Protein AF-A0A818FGK1-F1 (afdb_monomer_lite)

Structure (mmCIF, N/CA/C/O backbone):
data_AF-A0A818FGK1-F1
#
_entry.id   AF-A0A818FGK1-F1
#
loop_
_at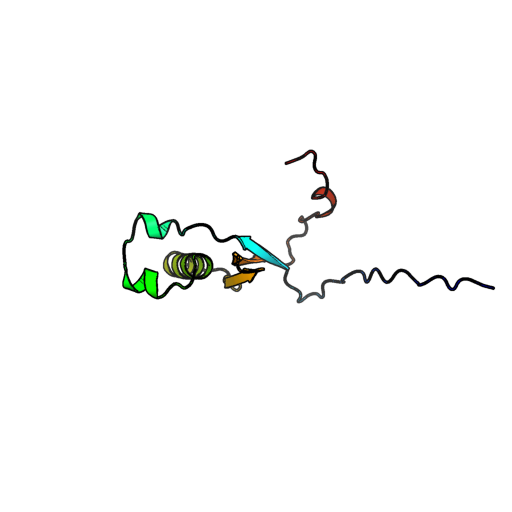om_site.group_PDB
_atom_site.id
_atom_site.type_symbol
_atom_site.label_atom_id
_atom_site.label_alt_id
_atom_site.label_comp_id
_atom_site.label_asym_id
_atom_site.label_entity_id
_atom_site.label_seq_id
_atom_site.pdbx_PDB_ins_code
_atom_site.Cartn_x
_atom_site.Cartn_y
_atom_site.Cartn_z
_atom_site.occupancy
_atom_site.B_iso_or_equiv
_atom_site.auth_seq_id
_atom_site.auth_comp_id
_atom_site.auth_asym_id
_atom_site.auth_atom_id
_atom_site.pdbx_PDB_model_num
ATOM 1 N N . MET A 1 1 ? -2.967 -22.642 -51.943 1.00 37.72 1 MET A N 1
ATOM 2 C CA . MET A 1 1 ? -3.723 -21.879 -50.929 1.00 37.72 1 MET A CA 1
ATOM 3 C C . MET A 1 1 ? -2.791 -21.722 -49.748 1.00 37.72 1 MET A C 1
ATOM 5 O O . MET A 1 1 ? -2.673 -22.640 -48.950 1.00 37.72 1 MET A O 1
ATOM 9 N N . ASP A 1 2 ? -2.028 -20.632 -49.746 1.00 34.25 2 ASP A N 1
ATOM 10 C CA . ASP A 1 2 ? -0.956 -20.389 -48.784 1.00 34.25 2 ASP A CA 1
ATOM 11 C C . ASP A 1 2 ? -1.509 -19.722 -47.527 1.00 34.25 2 ASP A C 1
ATOM 13 O O . ASP A 1 2 ? -2.060 -18.622 -47.570 1.00 34.25 2 ASP A O 1
ATOM 17 N N . CYS A 1 3 ? -1.368 -20.410 -46.397 1.00 37.22 3 CYS A N 1
ATOM 18 C CA . CYS A 1 3 ? -1.650 -19.866 -45.079 1.00 37.22 3 CYS A CA 1
ATOM 19 C C . CYS A 1 3 ? -0.622 -18.772 -44.760 1.00 37.22 3 CYS A C 1
ATOM 21 O O . CYS A 1 3 ? 0.546 -19.059 -44.496 1.00 37.22 3 CYS A O 1
ATOM 23 N N . HIS A 1 4 ? -1.054 -17.510 -44.766 1.00 43.88 4 HIS A N 1
ATOM 24 C CA . HIS A 1 4 ? -0.253 -16.401 -44.262 1.00 43.88 4 HIS A CA 1
ATOM 25 C C . HIS A 1 4 ? 0.078 -16.615 -42.779 1.00 43.88 4 HIS A C 1
ATOM 27 O O . HIS A 1 4 ? -0.787 -16.594 -41.906 1.00 43.88 4 HIS A O 1
ATOM 33 N N . ARG A 1 5 ? 1.369 -16.814 -42.512 1.00 43.81 5 ARG A N 1
ATOM 34 C CA . ARG A 1 5 ? 1.974 -16.830 -41.182 1.00 43.81 5 ARG A CA 1
ATOM 35 C C . ARG A 1 5 ? 1.855 -15.428 -40.581 1.00 43.81 5 ARG A C 1
ATOM 37 O O . ARG A 1 5 ? 2.503 -14.500 -41.059 1.00 43.81 5 ARG A O 1
ATOM 44 N N . VAL A 1 6 ? 1.017 -15.270 -39.558 1.00 59.06 6 VAL A N 1
ATOM 45 C CA . VAL A 1 6 ? 0.959 -14.039 -38.758 1.00 59.06 6 VAL A CA 1
ATOM 46 C C . VAL A 1 6 ? 2.304 -13.903 -38.033 1.00 59.06 6 VAL A C 1
ATOM 48 O O . VAL A 1 6 ? 2.695 -14.844 -37.338 1.00 59.06 6 VAL A O 1
ATOM 51 N N . PRO A 1 7 ? 3.059 -12.805 -38.212 1.00 45.03 7 PRO A N 1
ATOM 52 C CA . PRO A 1 7 ? 4.297 -12.611 -37.476 1.00 45.03 7 PRO A CA 1
ATOM 53 C C . PRO A 1 7 ? 3.974 -12.439 -35.990 1.00 45.03 7 PRO A C 1
ATOM 55 O O . PRO A 1 7 ? 3.085 -11.670 -35.621 1.00 45.03 7 PRO A O 1
ATOM 58 N N . ASP A 1 8 ? 4.699 -13.178 -35.155 1.00 53.03 8 ASP A N 1
ATOM 59 C CA . ASP A 1 8 ? 4.634 -13.107 -33.700 1.00 53.03 8 ASP A CA 1
ATOM 60 C C . ASP A 1 8 ? 5.006 -11.686 -33.240 1.00 53.03 8 ASP A C 1
ATOM 62 O O . ASP A 1 8 ? 6.182 -11.328 -33.161 1.00 53.03 8 ASP A O 1
ATOM 66 N N . ARG A 1 9 ? 4.003 -10.837 -32.975 1.00 43.53 9 ARG A N 1
ATOM 67 C CA . ARG A 1 9 ? 4.183 -9.551 -32.284 1.00 43.53 9 ARG A CA 1
ATOM 68 C C . ARG A 1 9 ? 4.383 -9.809 -30.788 1.00 43.53 9 ARG A C 1
ATOM 70 O O . ARG A 1 9 ? 3.613 -9.332 -29.957 1.00 43.53 9 ARG A O 1
ATOM 77 N N . ARG A 1 10 ? 5.453 -10.505 -30.417 1.00 44.84 10 ARG A N 1
ATOM 78 C CA . ARG A 1 10 ? 6.051 -10.291 -29.097 1.00 44.84 10 ARG A CA 1
ATOM 79 C C . ARG A 1 10 ? 6.822 -8.986 -29.183 1.00 44.84 10 ARG A C 1
ATOM 81 O O . ARG A 1 10 ? 8.015 -8.970 -29.471 1.00 44.84 10 ARG A O 1
ATOM 88 N N . SER A 1 11 ? 6.112 -7.874 -29.015 1.00 40.78 11 SER A N 1
ATOM 89 C CA . SER A 1 11 ? 6.756 -6.595 -28.742 1.00 40.78 11 SER A CA 1
ATOM 90 C C . SER A 1 11 ? 7.569 -6.788 -27.466 1.00 40.78 11 SER A C 1
ATOM 92 O O . SER A 1 11 ? 6.996 -6.851 -26.384 1.00 40.78 11 SER A O 1
ATOM 94 N N . GLN A 1 12 ? 8.886 -6.951 -27.587 1.00 53.16 12 GLN A N 1
ATOM 95 C CA . GLN A 1 12 ? 9.788 -6.792 -26.453 1.00 53.16 12 GLN A CA 1
ATOM 96 C C . GLN A 1 12 ? 9.539 -5.387 -25.913 1.00 53.16 12 GLN A C 1
ATOM 98 O O . GLN A 1 12 ? 9.863 -4.401 -26.578 1.00 53.16 12 GLN A O 1
ATOM 103 N N . THR A 1 13 ? 8.883 -5.291 -24.761 1.00 48.97 13 THR A N 1
ATOM 104 C CA . THR A 1 13 ? 8.657 -4.027 -24.069 1.00 48.97 13 THR A CA 1
ATOM 105 C C . THR A 1 13 ? 10.031 -3.510 -23.654 1.00 48.97 13 THR A C 1
ATOM 107 O O . THR A 1 13 ? 10.586 -3.931 -22.645 1.00 48.97 13 THR A O 1
ATOM 110 N N . LYS A 1 14 ? 10.652 -2.678 -24.495 1.00 52.34 14 LYS A N 1
ATOM 111 C CA . LYS A 1 14 ? 11.869 -1.962 -24.122 1.00 52.34 14 LYS A CA 1
ATOM 112 C C . LYS A 1 14 ? 11.462 -0.884 -23.131 1.00 52.34 14 LYS A C 1
ATOM 114 O O . LYS A 1 14 ? 10.883 0.116 -23.540 1.00 52.34 14 LYS A O 1
ATOM 119 N N . THR A 1 15 ? 11.775 -1.116 -21.864 1.00 54.91 15 THR A N 1
ATOM 120 C CA . THR A 1 15 ? 11.791 -0.104 -20.809 1.00 54.91 15 THR A CA 1
ATOM 121 C C . THR A 1 15 ? 12.685 1.047 -21.282 1.00 54.91 15 THR A C 1
ATOM 123 O O . THR A 1 15 ? 13.887 0.858 -21.485 1.00 54.91 15 THR A O 1
ATOM 126 N N . LEU A 1 16 ? 12.102 2.211 -21.568 1.00 57.69 16 LEU A N 1
ATOM 127 C CA . LEU A 1 16 ? 12.853 3.444 -21.824 1.00 57.69 16 LEU A CA 1
ATOM 128 C C . LEU A 1 16 ? 13.597 3.838 -20.537 1.00 57.69 16 LEU A C 1
ATOM 130 O O . LEU A 1 16 ? 13.156 3.499 -19.445 1.00 57.69 16 LEU A O 1
ATOM 134 N N . GLU A 1 17 ? 14.689 4.605 -20.636 1.00 56.72 17 GLU A N 1
ATOM 135 C CA . GLU A 1 17 ? 15.479 5.057 -19.465 1.00 56.72 17 GLU A CA 1
ATOM 136 C C . GLU A 1 17 ? 14.655 5.790 -18.383 1.00 56.72 17 GLU A C 1
ATOM 138 O O . GLU A 1 17 ? 15.125 5.966 -17.263 1.00 56.72 17 GLU A O 1
ATOM 143 N N . ASN A 1 18 ? 13.423 6.205 -18.698 1.00 66.75 18 ASN A N 1
ATOM 144 C CA . ASN A 1 18 ? 12.519 6.922 -17.798 1.00 66.75 18 ASN A CA 1
ATOM 145 C C . ASN A 1 18 ? 11.313 6.095 -17.326 1.00 66.75 18 ASN A C 1
ATOM 147 O O . ASN A 1 18 ? 10.430 6.638 -16.658 1.00 66.75 18 ASN A O 1
ATOM 151 N N . ASP A 1 19 ? 11.244 4.815 -17.679 1.00 74.69 19 ASP A N 1
ATOM 152 C CA . ASP A 1 19 ? 10.140 3.962 -17.265 1.00 74.69 19 ASP A CA 1
ATOM 153 C C . ASP A 1 19 ? 10.341 3.510 -15.813 1.00 74.69 19 ASP A C 1
ATOM 155 O O . ASP A 1 19 ? 11.446 3.194 -15.368 1.00 74.69 19 ASP A O 1
ATOM 159 N N . ILE A 1 20 ? 9.244 3.482 -15.059 1.00 76.88 20 ILE A N 1
ATOM 160 C CA . ILE A 1 20 ? 9.220 3.001 -13.678 1.00 76.88 20 ILE A CA 1
ATOM 161 C C . ILE A 1 20 ? 8.352 1.755 -13.589 1.00 76.88 20 ILE A C 1
ATOM 163 O O . ILE A 1 20 ? 7.300 1.669 -14.226 1.00 76.88 20 ILE A O 1
ATOM 167 N N . IL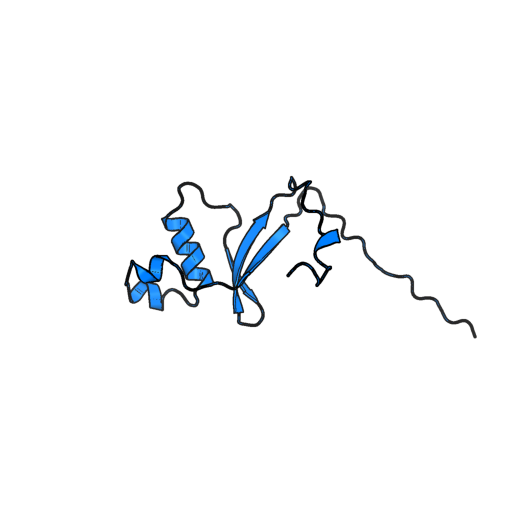E A 1 21 ? 8.773 0.802 -12.762 1.00 83.00 21 ILE A N 1
ATOM 168 C CA . ILE A 1 21 ? 7.966 -0.374 -12.454 1.00 83.00 21 ILE A CA 1
ATOM 169 C C . ILE A 1 21 ? 7.183 -0.066 -11.187 1.00 83.00 21 ILE A C 1
ATOM 171 O O . ILE A 1 21 ? 7.762 0.164 -10.124 1.00 83.00 21 ILE A O 1
ATOM 175 N N . LEU A 1 22 ? 5.858 -0.062 -11.309 1.00 88.19 22 LEU A N 1
ATOM 176 C CA . LEU A 1 22 ? 4.962 -0.013 -10.164 1.00 88.19 22 LEU A CA 1
ATOM 177 C C . LEU A 1 22 ? 4.581 -1.434 -9.776 1.00 88.19 22 LEU A C 1
ATOM 179 O O . LEU A 1 22 ? 4.111 -2.204 -10.614 1.00 88.19 22 LEU A O 1
ATOM 183 N N . TYR A 1 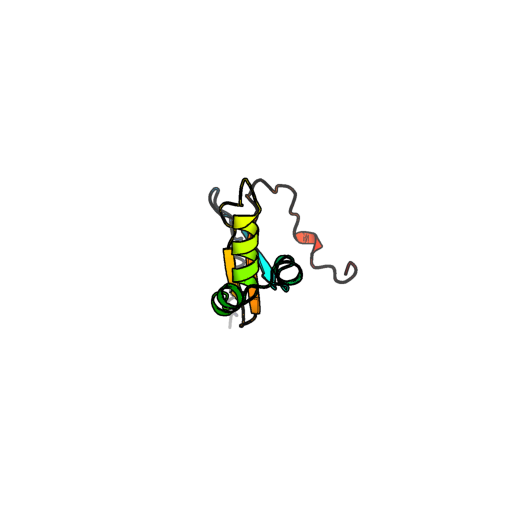23 ? 4.740 -1.759 -8.501 1.00 89.38 23 TYR A N 1
ATOM 184 C CA . TYR A 1 23 ? 4.174 -2.971 -7.936 1.00 89.38 23 TYR A CA 1
ATOM 185 C C . TYR A 1 23 ? 2.899 -2.633 -7.170 1.00 89.38 23 TYR A C 1
ATOM 187 O O . TYR A 1 23 ? 2.739 -1.550 -6.601 1.00 89.38 23 TYR A O 1
ATOM 195 N N . MET A 1 24 ? 1.969 -3.583 -7.172 1.00 93.88 24 MET A N 1
ATOM 196 C CA . MET A 1 24 ? 0.713 -3.485 -6.447 1.00 93.88 24 MET A CA 1
ATOM 197 C C . MET A 1 24 ? 0.550 -4.700 -5.558 1.00 93.88 24 MET A C 1
ATOM 199 O O . MET A 1 24 ? 0.713 -5.831 -6.011 1.00 93.88 24 MET A O 1
ATOM 203 N N . LYS A 1 25 ? 0.177 -4.466 -4.302 1.00 94.12 25 LYS A N 1
ATOM 204 C CA . LYS A 1 25 ? -0.218 -5.533 -3.379 1.00 94.12 25 LYS A CA 1
ATOM 205 C C . LYS A 1 25 ? -1.614 -5.260 -2.827 1.00 94.12 25 LYS A C 1
ATOM 207 O O . LYS A 1 25 ? -1.889 -4.103 -2.487 1.00 94.12 25 LYS A O 1
ATOM 212 N N . PRO A 1 26 ? -2.482 -6.282 -2.698 1.00 96.44 26 PRO A N 1
ATOM 213 C CA . PRO A 1 26 ? -3.749 -6.136 -1.998 1.00 96.44 26 PRO A CA 1
ATOM 214 C C . PRO A 1 26 ? -3.536 -5.512 -0.618 1.00 96.44 26 PRO A C 1
ATOM 216 O O . PRO A 1 26 ? -2.620 -5.877 0.126 1.00 96.44 26 PRO A O 1
ATOM 219 N N . ALA A 1 27 ? -4.365 -4.530 -0.292 1.00 96.06 27 ALA A N 1
ATOM 220 C CA . ALA A 1 27 ? -4.279 -3.810 0.959 1.00 96.06 27 ALA A CA 1
ATOM 221 C C . ALA A 1 27 ? -4.822 -4.684 2.091 1.00 96.06 27 ALA A C 1
ATOM 223 O O . ALA A 1 27 ? -5.968 -5.128 2.064 1.00 96.06 27 ALA A O 1
ATOM 224 N N . GLN A 1 28 ? -3.992 -4.896 3.107 1.00 94.62 28 GLN A N 1
ATOM 225 C CA . GLN A 1 28 ? -4.434 -5.475 4.370 1.00 94.62 28 GLN A CA 1
ATOM 226 C C . GLN A 1 28 ? -4.930 -4.375 5.301 1.00 94.62 28 GLN A C 1
ATOM 228 O O . GLN A 1 28 ? -4.602 -3.200 5.125 1.00 94.62 28 GLN A O 1
ATOM 233 N N . LYS A 1 29 ? -5.674 -4.764 6.336 1.00 94.31 29 LYS A N 1
ATOM 234 C CA . LYS A 1 29 ? -6.108 -3.833 7.373 1.00 94.31 29 LYS A CA 1
ATOM 235 C C . LYS A 1 29 ? -4.916 -3.082 7.967 1.00 94.31 29 LYS A C 1
ATOM 237 O O . LYS A 1 29 ? -3.960 -3.715 8.415 1.00 94.31 29 LYS A O 1
ATOM 242 N N . SER A 1 30 ? -4.975 -1.747 7.982 1.00 92.94 30 SER A N 1
ATOM 243 C CA . SER A 1 30 ? -3.853 -0.928 8.469 1.00 92.94 30 SER A CA 1
ATOM 244 C C . SER A 1 30 ? -3.487 -1.284 9.912 1.00 92.94 30 SER A C 1
ATOM 246 O O . SER A 1 30 ? -4.354 -1.294 10.790 1.00 92.94 30 SER A O 1
ATOM 248 N N . ALA A 1 31 ? -2.198 -1.516 10.177 1.00 91.25 31 ALA A N 1
ATOM 249 C CA . ALA A 1 31 ? -1.703 -1.829 11.518 1.00 91.25 31 ALA A CA 1
ATOM 250 C C . ALA A 1 31 ? -2.041 -0.718 12.532 1.00 91.25 31 ALA A C 1
ATOM 252 O O . ALA A 1 31 ? -2.395 -0.994 13.679 1.00 91.25 31 ALA A O 1
ATOM 253 N N . ILE A 1 32 ? -2.033 0.545 12.085 1.00 90.31 32 ILE A N 1
ATOM 254 C CA . ILE A 1 32 ? -2.387 1.694 12.929 1.00 90.31 32 ILE A CA 1
ATOM 255 C C . ILE A 1 32 ? -3.840 1.604 13.406 1.00 90.31 32 ILE A C 1
ATOM 257 O O . ILE A 1 32 ? -4.141 2.032 14.517 1.00 90.31 32 ILE A O 1
ATOM 261 N N . SER A 1 33 ? -4.741 0.989 12.632 1.00 92.06 33 SER A N 1
ATOM 262 C CA . SER A 1 33 ? -6.149 0.839 13.027 1.00 92.06 33 SER A CA 1
ATOM 263 C C . SER A 1 33 ? -6.357 0.002 14.291 1.00 92.06 33 SER A C 1
ATOM 265 O O . SER A 1 33 ? -7.412 0.099 14.922 1.00 92.06 33 SER A O 1
ATOM 267 N N . TYR A 1 34 ? -5.386 -0.831 14.675 1.00 92.38 34 TYR A N 1
ATOM 268 C CA . TYR A 1 34 ? -5.456 -1.608 15.912 1.00 92.38 34 TYR A CA 1
ATOM 269 C C . TYR A 1 34 ? -5.128 -0.765 17.144 1.00 92.38 34 TYR A C 1
ATOM 271 O O . TYR A 1 34 ? -5.686 -1.022 18.207 1.00 92.38 34 TYR A O 1
ATOM 279 N N . VAL A 1 35 ? -4.281 0.254 16.990 1.00 93.88 35 VAL A N 1
ATOM 280 C CA . VAL A 1 35 ? -3.786 1.093 18.091 1.00 93.88 35 VAL A CA 1
ATOM 281 C C . VAL A 1 35 ? -4.575 2.397 18.196 1.00 93.88 35 VAL A C 1
ATOM 283 O O . VAL A 1 35 ? -4.950 2.810 19.289 1.00 93.88 35 VAL A O 1
ATOM 286 N N . VAL A 1 36 ? -4.870 3.034 17.061 1.00 90.50 36 VAL A N 1
ATOM 287 C CA . VAL A 1 36 ? -5.569 4.321 16.999 1.00 90.50 36 VAL A CA 1
ATOM 288 C C . VAL A 1 36 ? -6.999 4.103 16.518 1.00 90.50 36 VAL A C 1
ATOM 290 O O . VAL A 1 36 ? -7.244 3.754 15.359 1.00 90.50 36 VAL A O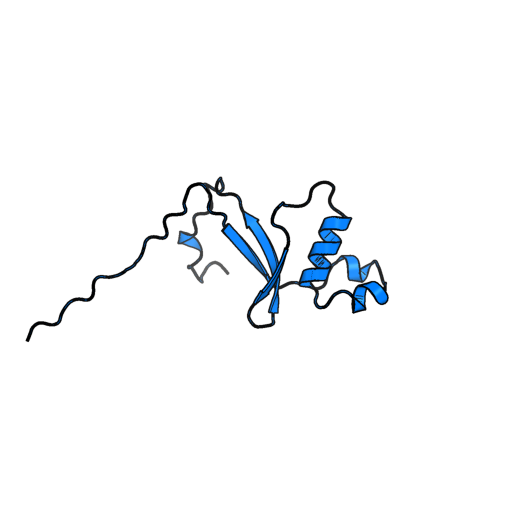 1
ATOM 293 N N . LYS A 1 37 ? -7.953 4.343 17.421 1.00 92.06 37 LYS A N 1
ATOM 294 C CA . LYS A 1 37 ? -9.391 4.318 17.136 1.00 92.06 37 LYS A CA 1
ATOM 295 C C . LYS A 1 37 ? -9.893 5.743 16.931 1.00 92.06 37 LYS A C 1
ATOM 297 O O . LYS A 1 37 ? -9.981 6.514 17.879 1.00 92.06 37 LYS A O 1
ATOM 302 N N . ASN A 1 38 ? -10.199 6.086 15.684 1.00 92.12 38 ASN A N 1
ATOM 303 C CA . ASN A 1 38 ? -10.772 7.373 15.302 1.00 92.12 38 ASN A CA 1
ATOM 304 C C . ASN A 1 38 ? -11.852 7.126 14.242 1.00 92.12 38 ASN A C 1
ATOM 306 O O . ASN A 1 38 ? -11.545 6.696 13.132 1.00 92.12 38 ASN A O 1
ATOM 310 N N . GLN A 1 39 ? -13.107 7.385 14.606 1.00 91.19 39 GLN A N 1
ATOM 311 C CA . GLN A 1 39 ? -14.264 7.102 13.760 1.00 91.19 39 GLN A CA 1
ATOM 312 C C . GLN A 1 39 ? -14.345 8.021 12.534 1.00 91.19 39 GLN A C 1
ATOM 314 O O . GLN A 1 39 ? -14.722 7.567 11.458 1.00 91.19 39 GLN A O 1
ATOM 319 N N . GLU A 1 40 ? -13.958 9.288 12.671 1.00 93.06 40 GLU A N 1
ATOM 320 C CA . GLU A 1 40 ? -13.944 10.246 11.562 1.00 93.06 40 GLU A CA 1
ATOM 321 C C . GLU A 1 40 ? -12.933 9.814 10.493 1.00 93.06 40 GLU A C 1
ATOM 323 O O . GLU A 1 40 ? -13.248 9.764 9.306 1.00 93.06 40 GLU A O 1
ATOM 328 N N . PHE A 1 41 ? -11.742 9.388 10.921 1.00 91.19 41 PHE A N 1
ATOM 329 C CA . PHE A 1 41 ? -10.722 8.872 10.011 1.00 91.19 41 PHE A CA 1
ATOM 330 C C . PHE A 1 41 ? -11.140 7.554 9.341 1.00 91.19 41 PHE A C 1
ATOM 332 O O . PHE A 1 41 ? -10.813 7.318 8.177 1.00 91.19 41 PHE A O 1
ATOM 339 N N . GLU A 1 42 ? -11.881 6.700 10.051 1.00 89.50 42 GLU A N 1
ATOM 340 C CA . GLU A 1 42 ? -12.441 5.467 9.487 1.00 89.50 42 GLU A CA 1
ATOM 341 C C . GLU A 1 42 ? -13.485 5.733 8.408 1.00 89.50 42 GLU A C 1
ATOM 343 O O . GLU A 1 42 ? -13.476 5.055 7.387 1.00 89.50 42 GLU A O 1
ATOM 348 N N . GLN A 1 43 ? -14.337 6.736 8.604 1.00 91.56 43 GLN A N 1
ATOM 349 C CA . GLN A 1 43 ? -15.333 7.146 7.613 1.00 91.56 43 GLN A CA 1
ATOM 350 C C . GLN A 1 43 ? -14.704 7.874 6.422 1.00 91.56 43 GLN A C 1
ATOM 352 O O . GLN A 1 43 ? -15.185 7.746 5.298 1.00 91.56 43 GLN A O 1
ATOM 357 N N . TYR A 1 44 ? -13.622 8.616 6.660 1.00 93.00 44 TYR A N 1
ATOM 358 C CA . TYR A 1 44 ? -12.860 9.279 5.607 1.00 93.00 44 TYR A CA 1
ATOM 359 C C . TYR A 1 44 ? -12.157 8.274 4.680 1.00 93.00 44 TYR A C 1
ATOM 361 O O . TYR A 1 44 ? -12.088 8.473 3.466 1.00 93.00 44 TYR A O 1
ATOM 369 N N . CYS A 1 45 ? -11.632 7.178 5.234 1.00 91.62 45 CYS A N 1
ATOM 370 C CA . CYS A 1 45 ? -10.934 6.166 4.452 1.00 91.62 45 CYS A CA 1
ATOM 371 C C . CYS A 1 45 ? -11.919 5.224 3.743 1.00 91.62 45 CYS A C 1
ATOM 373 O O . CYS A 1 45 ? -12.448 4.305 4.359 1.00 91.62 45 CYS A O 1
ATOM 375 N N . GLN A 1 46 ? -12.084 5.376 2.424 1.00 88.88 46 GLN A N 1
ATOM 376 C CA . GLN A 1 46 ? -12.967 4.513 1.621 1.00 88.88 46 GLN A CA 1
ATOM 377 C C . GLN A 1 46 ? -12.617 3.014 1.716 1.00 88.88 46 GLN A C 1
ATOM 379 O O . GLN A 1 46 ? -13.504 2.164 1.698 1.00 88.88 46 GLN A O 1
ATOM 384 N N . HIS A 1 47 ? -11.327 2.681 1.787 1.00 93.62 47 HIS A N 1
ATOM 385 C CA . HIS A 1 47 ? -10.830 1.314 1.930 1.00 93.62 47 HIS A CA 1
ATOM 386 C C . HIS A 1 47 ? -9.421 1.308 2.545 1.00 93.62 47 HIS A C 1
ATOM 388 O O . HIS A 1 47 ? -8.722 2.328 2.557 1.00 93.62 47 HIS A O 1
ATOM 394 N N . ASP A 1 48 ? -8.943 0.141 2.981 1.00 94.06 48 ASP A N 1
ATOM 395 C CA . ASP A 1 48 ? -7.653 0.018 3.670 1.00 94.06 48 ASP A CA 1
ATOM 396 C C . ASP A 1 48 ? -6.432 0.428 2.828 1.00 94.06 48 ASP A C 1
ATOM 398 O O . ASP A 1 48 ? -5.425 0.842 3.397 1.00 94.06 48 ASP A O 1
ATOM 402 N N . GLY A 1 49 ? -6.506 0.403 1.492 1.00 95.75 49 GLY A N 1
ATOM 403 C CA . GLY A 1 49 ? -5.441 0.943 0.627 1.00 95.75 49 GLY A CA 1
ATOM 404 C C . GLY A 1 49 ? -5.107 2.410 0.935 1.00 95.75 49 GLY A C 1
ATOM 405 O O . GLY A 1 49 ? -3.971 2.721 1.288 1.00 95.75 49 GLY A O 1
ATOM 406 N N . LEU A 1 50 ? -6.112 3.295 0.901 1.00 95.62 50 LEU A N 1
ATOM 407 C CA . LEU A 1 50 ? -5.970 4.711 1.256 1.00 95.62 50 LEU A CA 1
ATOM 408 C C . LEU A 1 50 ? -5.497 4.882 2.706 1.00 95.62 50 LEU A C 1
ATOM 410 O O . LEU A 1 50 ? -4.587 5.668 2.971 1.00 95.62 50 LEU A O 1
ATOM 414 N N . ARG A 1 51 ? -6.073 4.113 3.641 1.00 95.50 51 ARG A N 1
ATOM 415 C CA . ARG A 1 51 ? -5.705 4.204 5.060 1.00 95.50 51 ARG A CA 1
ATOM 416 C C . ARG A 1 51 ? -4.229 3.888 5.278 1.00 95.50 51 ARG A C 1
ATOM 418 O O . ARG A 1 51 ? -3.557 4.636 5.975 1.00 95.50 51 ARG A O 1
ATOM 425 N N . ASN A 1 52 ? -3.716 2.811 4.682 1.00 95.06 52 ASN A N 1
ATOM 426 C CA . ASN A 1 52 ? -2.305 2.443 4.807 1.00 95.06 52 ASN A CA 1
ATOM 427 C C . ASN A 1 52 ? -1.381 3.534 4.263 1.00 95.06 52 ASN A C 1
ATOM 429 O O . ASN A 1 52 ? -0.433 3.897 4.947 1.00 95.06 52 ASN A O 1
ATOM 433 N N . VAL A 1 53 ? -1.682 4.093 3.090 1.00 95.12 53 VAL A N 1
ATOM 434 C CA . VAL A 1 53 ? -0.863 5.150 2.476 1.00 95.12 53 VAL A CA 1
ATOM 435 C C . VAL A 1 53 ? -0.794 6.391 3.363 1.00 95.12 53 VAL A C 1
ATOM 437 O O . VAL A 1 53 ? 0.298 6.866 3.664 1.00 95.12 53 VAL A O 1
ATOM 440 N N . LEU A 1 54 ? -1.937 6.886 3.849 1.00 94.31 54 LEU A N 1
ATOM 441 C CA . LEU A 1 54 ? -1.974 8.045 4.750 1.00 94.31 54 LEU A CA 1
ATOM 442 C C . LEU A 1 54 ? -1.245 7.772 6.068 1.00 94.31 54 LEU A C 1
ATOM 444 O O . LEU A 1 54 ? -0.504 8.618 6.561 1.00 94.31 54 LEU A O 1
ATOM 448 N N . CYS A 1 55 ? -1.429 6.575 6.623 1.00 93.25 55 CYS A N 1
ATOM 449 C CA . CYS A 1 55 ? -0.718 6.122 7.811 1.00 93.25 55 CYS A CA 1
ATOM 450 C C . CYS A 1 55 ? 0.805 6.084 7.591 1.00 93.25 55 CYS A C 1
ATOM 452 O O . CYS A 1 55 ? 1.551 6.541 8.454 1.00 93.25 55 CYS A O 1
ATOM 454 N N . SER A 1 56 ? 1.271 5.599 6.438 1.00 91.19 56 SER A N 1
ATOM 455 C CA . SER A 1 56 ? 2.689 5.608 6.069 1.00 91.19 56 SER A CA 1
ATOM 456 C C . SER A 1 56 ? 3.234 7.029 5.938 1.00 91.19 56 SER A C 1
ATOM 458 O O . SER A 1 56 ? 4.267 7.315 6.540 1.00 91.19 56 SER A O 1
ATOM 460 N N . TYR A 1 57 ? 2.517 7.930 5.255 1.00 92.44 57 TYR A N 1
ATOM 461 C CA . TYR A 1 57 ? 2.889 9.349 5.171 1.00 92.44 57 TYR A CA 1
ATOM 462 C C . TYR A 1 57 ? 2.990 10.013 6.549 1.00 92.44 57 TYR A C 1
ATOM 464 O O . TYR A 1 57 ? 3.885 10.817 6.781 1.00 92.44 57 TYR A O 1
ATOM 472 N N . ALA A 1 58 ? 2.092 9.672 7.475 1.00 90.81 58 ALA A N 1
ATOM 473 C CA . ALA A 1 58 ? 2.103 10.235 8.822 1.00 90.81 58 ALA A CA 1
ATOM 474 C C . ALA A 1 58 ? 3.257 9.707 9.697 1.00 90.81 58 ALA A C 1
ATOM 476 O O . ALA A 1 58 ? 3.678 10.392 10.627 1.00 90.81 58 ALA A O 1
ATOM 477 N N . MET A 1 59 ? 3.750 8.491 9.437 1.00 88.44 59 MET A N 1
ATOM 478 C CA . MET A 1 59 ? 4.796 7.846 10.243 1.00 88.44 59 MET A CA 1
ATOM 479 C C . MET A 1 59 ? 6.215 8.047 9.704 1.00 88.44 59 MET A C 1
ATOM 481 O O . MET A 1 59 ? 7.170 7.985 10.478 1.00 88.44 59 MET A O 1
ATOM 485 N N . GLN A 1 60 ? 6.382 8.193 8.388 1.00 85.50 60 GLN A N 1
ATOM 486 C CA . GLN A 1 60 ? 7.699 8.166 7.755 1.00 85.50 60 GLN A CA 1
ATOM 487 C C . GLN A 1 60 ? 8.299 9.566 7.609 1.00 85.50 60 GLN A C 1
ATOM 489 O O . GLN A 1 60 ? 7.665 10.486 7.109 1.00 85.50 60 GLN A O 1
ATOM 494 N N . VAL A 1 61 ? 9.580 9.697 7.966 1.00 80.75 61 VAL A N 1
ATOM 495 C CA . VAL A 1 61 ? 10.368 10.930 7.766 1.00 80.75 61 VAL A CA 1
ATOM 496 C C . VAL A 1 61 ? 10.614 11.210 6.276 1.00 80.75 61 VAL A C 1
ATOM 498 O O . VAL A 1 61 ? 10.697 12.363 5.865 1.00 80.75 61 VAL A O 1
ATOM 501 N N . SER A 1 62 ? 10.709 10.158 5.457 1.00 81.50 62 SER A N 1
ATOM 502 C CA . SER A 1 62 ? 10.801 10.230 3.998 1.00 81.50 62 SER A CA 1
ATOM 503 C C . SER A 1 62 ? 9.908 9.145 3.413 1.00 81.50 62 SER A C 1
ATOM 505 O O . SER A 1 62 ? 10.135 7.964 3.666 1.00 81.50 62 SER A O 1
ATOM 507 N N . THR A 1 63 ? 8.868 9.548 2.687 1.00 79.88 63 THR A N 1
ATOM 508 C CA . THR A 1 63 ? 7.927 8.614 2.057 1.00 79.88 63 THR A CA 1
ATOM 509 C C . THR A 1 63 ? 8.325 8.390 0.596 1.00 79.88 63 THR A C 1
ATOM 511 O O . THR A 1 63 ? 8.756 9.351 -0.052 1.00 79.88 63 THR A O 1
ATOM 514 N N . PRO A 1 64 ? 8.186 7.168 0.043 1.00 82.81 64 PRO A N 1
ATOM 515 C CA . PRO A 1 64 ? 8.489 6.919 -1.360 1.00 82.81 64 PRO A CA 1
ATOM 516 C C . PRO A 1 64 ? 7.714 7.867 -2.277 1.00 82.81 64 PRO A C 1
ATOM 518 O O . PRO A 1 64 ? 6.527 8.127 -2.075 1.00 82.81 64 PRO A O 1
ATOM 521 N N . LYS A 1 65 ? 8.391 8.373 -3.314 1.00 85.06 65 LYS A N 1
ATOM 522 C CA . LYS A 1 65 ? 7.834 9.362 -4.255 1.00 85.06 65 LYS A CA 1
ATOM 523 C C . LYS A 1 65 ? 6.542 8.885 -4.926 1.00 85.06 65 LYS A C 1
ATOM 525 O O . LYS A 1 65 ? 5.693 9.703 -5.263 1.00 85.06 65 LYS A O 1
ATOM 530 N N . TRP A 1 66 ? 6.424 7.578 -5.127 1.00 88.69 66 TRP A N 1
ATOM 531 C CA . TRP A 1 66 ? 5.343 6.944 -5.873 1.00 88.69 66 TRP A CA 1
ATOM 532 C C . TRP A 1 66 ? 4.427 6.095 -4.986 1.00 88.69 66 TRP A C 1
ATOM 534 O O . TRP A 1 66 ? 3.642 5.308 -5.513 1.00 88.69 66 TRP A O 1
ATOM 544 N N . LEU A 1 67 ? 4.503 6.263 -3.658 1.00 92.88 67 LEU A N 1
ATOM 545 C CA . LEU A 1 67 ? 3.584 5.595 -2.746 1.00 92.88 67 LEU A CA 1
ATOM 546 C C . LEU A 1 67 ? 2.161 6.100 -2.995 1.00 92.88 67 LEU A C 1
ATOM 548 O O . LEU A 1 67 ? 1.873 7.293 -2.915 1.00 92.88 67 LEU A O 1
ATOM 552 N N . GLY A 1 68 ? 1.258 5.172 -3.264 1.00 95.00 68 GLY A N 1
ATOM 553 C CA . GLY A 1 68 ? -0.129 5.474 -3.560 1.00 95.00 68 GLY A CA 1
ATOM 554 C C . GLY A 1 68 ? -1.044 4.299 -3.270 1.00 95.00 68 GLY A C 1
ATOM 555 O O . GLY A 1 68 ? -0.646 3.264 -2.734 1.00 95.00 68 GLY A O 1
ATOM 556 N N . TYR A 1 69 ? -2.312 4.472 -3.612 1.00 95.94 69 TYR A N 1
ATOM 557 C CA . TYR A 1 69 ? -3.319 3.426 -3.524 1.00 95.94 69 TYR A CA 1
ATOM 558 C C . TYR A 1 69 ? -4.080 3.351 -4.841 1.00 95.94 69 TYR A C 1
ATOM 560 O O . TYR A 1 69 ? -4.202 4.336 -5.569 1.00 95.94 69 TYR A O 1
ATOM 568 N N . ALA A 1 70 ? -4.607 2.173 -5.130 1.00 95.88 70 ALA A N 1
ATOM 569 C CA . ALA A 1 70 ? -5.466 1.936 -6.276 1.00 95.88 70 ALA A CA 1
ATOM 570 C C . ALA A 1 70 ? -6.537 0.915 -5.902 1.00 95.88 70 ALA A C 1
ATOM 572 O O . ALA A 1 70 ? -6.509 0.319 -4.825 1.00 95.88 70 ALA A O 1
ATOM 573 N N . THR A 1 71 ? -7.480 0.699 -6.810 1.00 96.12 71 THR A N 1
ATOM 574 C CA . THR A 1 71 ? -8.405 -0.429 -6.739 1.00 96.12 71 THR A CA 1
ATOM 575 C C . THR A 1 71 ? -8.255 -1.244 -8.015 1.00 96.12 71 THR A C 1
ATOM 577 O O . THR A 1 71 ? -8.397 -0.701 -9.109 1.00 96.12 71 THR A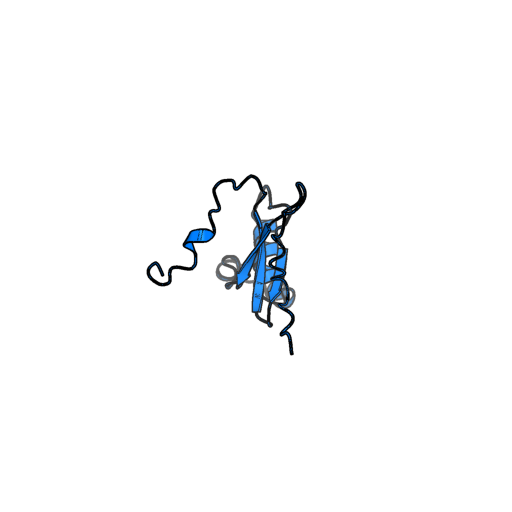 O 1
ATOM 580 N N . LEU A 1 72 ? -7.977 -2.540 -7.882 1.00 94.81 72 LEU A N 1
ATOM 581 C CA . LEU A 1 72 ? -7.855 -3.475 -8.997 1.00 94.81 72 LEU A CA 1
ATOM 582 C C . LEU A 1 72 ? -8.943 -4.537 -8.863 1.00 94.81 72 LEU A C 1
ATOM 584 O O . LEU A 1 72 ? -8.969 -5.263 -7.878 1.00 94.81 72 LEU A O 1
ATOM 588 N N . HIS A 1 73 ? -9.861 -4.616 -9.830 1.00 95.19 73 HIS A N 1
ATOM 589 C CA . HIS A 1 73 ? -11.022 -5.520 -9.759 1.00 95.19 73 HIS A CA 1
ATOM 590 C C . HIS A 1 73 ? -11.799 -5.394 -8.435 1.00 95.19 73 HIS A C 1
ATOM 592 O O . HIS A 1 73 ? -12.116 -6.388 -7.789 1.00 95.19 73 HIS A O 1
ATOM 598 N N . SER A 1 74 ? -12.057 -4.157 -7.997 1.00 94.50 74 SER A N 1
ATOM 599 C CA . SER A 1 74 ? -12.694 -3.845 -6.705 1.00 94.50 74 SER A CA 1
ATOM 600 C C . SER A 1 74 ? -11.892 -4.246 -5.454 1.00 94.50 74 SER A C 1
ATOM 602 O O . SER A 1 74 ? -12.359 -4.009 -4.342 1.00 94.50 74 SER A O 1
ATOM 604 N N . ILE A 1 75 ? -10.677 -4.782 -5.604 1.00 96.50 75 ILE A N 1
ATOM 605 C CA . ILE A 1 75 ? -9.768 -5.081 -4.496 1.00 96.50 75 ILE A CA 1
ATOM 606 C C . ILE A 1 75 ? -8.909 -3.840 -4.227 1.00 96.50 75 ILE A C 1
ATOM 608 O O . ILE A 1 75 ? -8.219 -3.371 -5.138 1.00 96.50 75 ILE A O 1
ATOM 612 N N . PRO A 1 76 ? -8.928 -3.284 -3.005 1.00 97.00 76 PRO A N 1
ATOM 613 C CA . PRO A 1 76 ? -8.055 -2.175 -2.660 1.00 97.00 76 PRO A CA 1
ATOM 614 C C . PRO A 1 76 ? -6.601 -2.643 -2.653 1.00 97.00 76 PRO A C 1
ATOM 616 O O . PRO A 1 76 ? -6.286 -3.691 -2.094 1.00 97.00 76 PRO A O 1
ATOM 619 N N . CYS A 1 77 ? -5.708 -1.844 -3.226 1.00 96.88 77 CYS A N 1
ATOM 620 C CA . CYS A 1 77 ? -4.283 -2.133 -3.333 1.00 96.88 77 CYS A CA 1
ATOM 621 C C . CYS A 1 77 ? -3.448 -0.948 -2.845 1.00 96.88 77 CYS A C 1
ATOM 623 O O . CYS A 1 77 ? -3.843 0.212 -2.983 1.00 96.88 77 CYS A O 1
ATOM 625 N N . ILE A 1 78 ? -2.269 -1.253 -2.310 1.00 96.00 78 ILE A N 1
ATOM 626 C CA . ILE A 1 78 ? -1.184 -0.285 -2.126 1.00 96.00 78 ILE A CA 1
ATOM 627 C C . ILE A 1 78 ? -0.296 -0.371 -3.367 1.00 96.00 78 ILE A C 1
ATOM 629 O O . ILE A 1 78 ? 0.003 -1.474 -3.832 1.00 96.00 78 ILE A O 1
ATOM 633 N N . VAL A 1 79 ? 0.092 0.786 -3.890 1.00 95.00 79 VAL A N 1
ATOM 634 C CA . VAL A 1 79 ? 0.946 0.961 -5.067 1.00 95.00 79 VAL A CA 1
ATOM 635 C C . VAL A 1 79 ? 2.241 1.607 -4.607 1.00 95.00 79 VAL A C 1
ATOM 637 O O . VAL A 1 79 ? 2.204 2.552 -3.820 1.00 95.00 79 VAL A O 1
ATOM 640 N N . ASP A 1 80 ? 3.370 1.135 -5.107 1.00 91.81 80 ASP A N 1
ATOM 641 C CA . ASP A 1 80 ? 4.654 1.804 -4.920 1.00 91.81 80 ASP A CA 1
ATOM 642 C C . ASP A 1 80 ? 5.592 1.451 -6.085 1.00 91.81 80 ASP A C 1
ATOM 644 O O . ASP A 1 80 ? 5.298 0.551 -6.878 1.00 91.81 80 ASP A O 1
ATOM 648 N N . ALA A 1 81 ? 6.686 2.193 -6.238 1.00 84.88 81 ALA A N 1
ATOM 649 C CA . ALA A 1 81 ? 7.627 2.012 -7.337 1.00 84.88 81 ALA A CA 1
ATOM 650 C C . ALA A 1 81 ? 8.905 1.300 -6.898 1.00 84.88 81 ALA A C 1
ATOM 652 O O . ALA A 1 81 ? 9.456 1.582 -5.835 1.00 84.88 81 ALA A O 1
ATOM 653 N N . VAL A 1 82 ? 9.443 0.476 -7.794 1.00 77.00 82 VAL A N 1
ATOM 654 C CA . VAL A 1 82 ? 10.852 0.076 -7.773 1.00 77.00 82 VAL A CA 1
ATOM 655 C C . VAL A 1 82 ? 11.574 0.889 -8.848 1.00 77.00 82 VAL A C 1
ATOM 657 O O . VAL A 1 82 ? 11.149 0.917 -10.005 1.00 77.00 82 VAL A O 1
ATOM 660 N N . THR A 1 83 ? 12.640 1.605 -8.483 1.00 59.81 83 THR A N 1
ATOM 661 C CA . THR A 1 83 ? 13.462 2.322 -9.468 1.00 59.81 83 THR A CA 1
ATOM 662 C C . THR A 1 83 ? 14.310 1.334 -10.276 1.00 59.81 83 THR A C 1
ATOM 664 O O . THR A 1 83 ? 14.760 0.304 -9.771 1.00 59.81 83 THR A O 1
ATOM 667 N N . ALA A 1 84 ? 14.528 1.653 -11.553 1.00 52.53 84 ALA A N 1
ATOM 668 C CA . ALA A 1 84 ? 15.133 0.789 -12.571 1.00 52.53 84 ALA A CA 1
ATOM 669 C C . ALA A 1 84 ? 16.619 0.413 -12.350 1.00 52.53 84 ALA A C 1
ATOM 671 O O . ALA A 1 84 ? 17.191 -0.285 -13.175 1.00 52.53 84 ALA A O 1
ATOM 672 N N . HIS A 1 85 ? 17.239 0.801 -11.227 1.00 48.69 85 HIS A N 1
ATOM 673 C CA . HIS A 1 85 ? 18.536 0.251 -10.790 1.00 48.69 85 HIS A CA 1
ATOM 674 C C . HIS A 1 85 ? 18.396 -1.077 -10.031 1.00 48.69 85 HIS A C 1
ATOM 676 O O . HIS A 1 85 ? 19.317 -1.526 -9.356 1.00 48.69 85 HIS A O 1
ATOM 682 N N . SER A 1 86 ? 17.235 -1.716 -10.133 1.00 51.91 86 SER A N 1
ATOM 683 C CA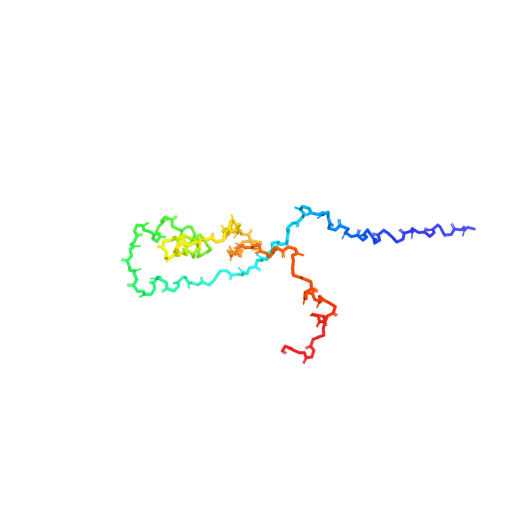 . SER A 1 86 ? 17.022 -3.105 -9.748 1.00 51.91 86 SER A CA 1
ATOM 684 C C . SER A 1 86 ? 17.591 -4.025 -10.833 1.00 51.91 86 SER A C 1
ATOM 686 O O . SER A 1 86 ? 16.869 -4.783 -11.470 1.00 51.91 86 SER A O 1
ATOM 688 N N . GLU A 1 87 ? 18.906 -3.951 -11.051 1.00 51.50 87 GLU A N 1
ATOM 689 C CA . GLU A 1 87 ? 19.643 -4.848 -11.959 1.00 51.50 87 GLU A CA 1
ATOM 690 C C . GLU A 1 87 ? 19.552 -6.336 -11.540 1.00 51.50 87 GLU A C 1
ATOM 692 O O . GLU A 1 87 ? 19.974 -7.202 -12.293 1.00 51.50 87 GLU A O 1
ATOM 697 N N . ASP A 1 88 ? 18.934 -6.636 -10.391 1.00 53.56 88 ASP A N 1
ATOM 698 C CA . ASP A 1 88 ? 18.772 -7.976 -9.810 1.00 53.56 88 ASP A CA 1
ATOM 699 C C . ASP A 1 88 ? 17.320 -8.500 -9.782 1.00 53.56 88 ASP A C 1
ATOM 701 O O . ASP A 1 88 ? 17.028 -9.498 -9.124 1.00 53.56 88 ASP A O 1
ATOM 705 N N . LEU A 1 89 ? 16.366 -7.855 -10.463 1.00 54.19 89 LEU A N 1
ATOM 706 C CA . LEU A 1 89 ? 15.029 -8.444 -10.620 1.00 54.19 89 LEU A CA 1
ATOM 707 C C . LEU A 1 89 ? 15.001 -9.351 -11.855 1.00 54.19 89 LEU A C 1
ATOM 709 O O . LEU A 1 89 ? 14.467 -8.991 -12.906 1.00 54.19 89 LEU A O 1
ATOM 713 N N . ASP A 1 90 ? 15.596 -10.536 -11.718 1.00 57.16 90 ASP A N 1
ATOM 714 C CA . ASP A 1 90 ? 15.431 -11.627 -12.677 1.00 57.16 90 ASP A CA 1
ATOM 715 C C . ASP A 1 90 ? 14.041 -12.260 -12.503 1.00 57.16 90 ASP A C 1
ATOM 717 O O . ASP A 1 90 ? 13.809 -13.139 -11.673 1.00 57.16 90 ASP A O 1
ATOM 721 N N . TRP A 1 91 ? 13.083 -11.774 -13.290 1.00 60.06 91 TRP A N 1
ATOM 722 C CA . TRP A 1 91 ? 11.710 -12.277 -13.301 1.00 60.06 91 TRP A CA 1
ATOM 723 C C . TRP A 1 91 ? 11.573 -13.665 -13.947 1.00 60.06 91 TRP A C 1
ATOM 725 O O . TRP A 1 91 ? 10.481 -14.227 -13.916 1.00 60.06 91 TRP A O 1
ATOM 735 N N . SER A 1 92 ? 12.640 -14.233 -14.527 1.00 60.69 92 SER A N 1
ATOM 736 C CA . SER A 1 92 ? 12.566 -15.523 -15.231 1.00 60.69 92 SER A CA 1
ATOM 737 C C . SER A 1 92 ? 12.265 -16.720 -14.322 1.00 60.69 92 SER A C 1
ATOM 739 O O . SER A 1 92 ? 11.819 -17.751 -14.817 1.00 60.69 92 SER A O 1
ATOM 741 N N . ASN A 1 93 ? 12.442 -16.567 -13.006 1.00 55.41 93 ASN A N 1
ATOM 742 C CA . ASN A 1 93 ? 12.241 -17.630 -12.020 1.00 55.41 93 ASN A CA 1
ATOM 743 C C . ASN A 1 93 ? 10.887 -17.569 -11.284 1.00 55.41 93 ASN A C 1
ATOM 745 O O . ASN A 1 93 ? 10.652 -18.367 -10.385 1.00 55.41 93 ASN A O 1
ATOM 749 N N . ILE A 1 94 ? 9.994 -16.628 -11.622 1.00 60.38 94 ILE A N 1
ATOM 750 C CA . ILE A 1 94 ? 8.714 -16.453 -10.904 1.00 60.38 94 ILE A CA 1
ATOM 751 C C . ILE A 1 94 ? 7.611 -17.425 -11.364 1.00 60.38 94 ILE A C 1
ATOM 753 O O . ILE A 1 94 ? 6.582 -17.547 -10.702 1.00 60.38 94 ILE A O 1
ATOM 757 N N . ASP A 1 95 ? 7.836 -18.133 -12.473 1.00 58.47 95 ASP A N 1
ATOM 758 C CA . ASP A 1 95 ? 6.857 -19.037 -13.085 1.00 58.47 95 ASP A CA 1
ATOM 759 C C . ASP A 1 95 ? 6.960 -20.491 -12.575 1.00 58.47 95 ASP A C 1
ATOM 761 O O . ASP A 1 95 ? 6.134 -21.330 -12.955 1.00 58.47 95 ASP A O 1
ATOM 765 N N . ASP A 1 96 ? 7.947 -20.821 -11.728 1.00 55.91 96 ASP A N 1
ATOM 766 C CA . ASP A 1 96 ? 8.088 -22.176 -11.186 1.00 55.91 96 ASP A CA 1
ATOM 767 C C . ASP A 1 96 ? 7.167 -22.370 -9.972 1.00 55.91 96 ASP A C 1
ATOM 769 O O . ASP A 1 96 ? 7.429 -21.941 -8.849 1.00 55.91 96 ASP A O 1
ATOM 773 N N . PHE A 1 97 ? 6.040 -23.035 -10.218 1.00 55.91 97 PHE A N 1
ATOM 774 C CA . PHE A 1 97 ? 5.023 -23.356 -9.213 1.00 55.91 97 PHE A CA 1
ATOM 775 C C . PHE A 1 97 ? 5.534 -24.240 -8.061 1.00 55.91 97 PHE A C 1
ATOM 777 O O . PHE A 1 97 ? 4.804 -24.434 -7.092 1.00 55.91 97 PHE A O 1
ATOM 784 N N . ASN A 1 98 ? 6.742 -24.803 -8.164 1.00 55.78 98 ASN A N 1
ATOM 785 C CA . ASN A 1 98 ? 7.323 -25.647 -7.119 1.00 55.78 98 ASN A CA 1
ATOM 786 C C . ASN A 1 98 ? 7.916 -24.864 -5.931 1.00 55.78 98 ASN A C 1
ATOM 788 O O . ASN A 1 98 ? 8.226 -25.494 -4.921 1.00 55.78 98 ASN A O 1
ATOM 792 N N . ASP A 1 99 ? 8.041 -23.535 -6.028 1.00 54.09 99 ASP A N 1
ATOM 793 C CA . ASP A 1 99 ? 8.688 -22.689 -5.010 1.00 54.09 99 ASP A CA 1
ATOM 794 C C . ASP A 1 99 ? 7.707 -21.866 -4.133 1.00 54.09 99 ASP A C 1
ATOM 796 O O . ASP A 1 99 ? 8.140 -20.981 -3.388 1.00 54.09 99 ASP A O 1
ATOM 800 N N . ILE A 1 100 ? 6.392 -22.152 -4.175 1.00 43.59 100 ILE A N 1
ATOM 801 C CA . ILE A 1 100 ? 5.347 -21.506 -3.338 1.00 43.59 100 ILE A CA 1
ATOM 802 C C . ILE A 1 100 ? 4.671 -22.508 -2.397 1.00 43.59 100 ILE A C 1
ATOM 804 O O . ILE A 1 100 ? 4.209 -23.566 -2.879 1.00 43.59 100 ILE A O 1
#

InterPro domains:
  IPR018721 Protein of unknown function DUF2252 [PF10009] (17-96)

pLDDT: mean 76.97, std 19.88, range [34.25, 97.0]

Sequence (100 aa):
MDCHRVPDRRSQTKTLENDIILYMKPAQKSAISYVVKNQEFEQYCQHDGLRNVLCSYAMQVSTPKWLGYATLHSIPCIVDAVTAHSEDLDWSNIDDFNDI

Radius of gyration: 19.9 Å; chains: 1; bounding box: 35×37×69 Å

Organism: NCBI:txid392032

Foldseek 3Di:
DDDDDDPPPPPPPPQDLPDWDKDKDQADAAPVCVVDDDVVVVVVDPDRQQVNQVVCVVPDPDDAPAFHWDADPNGIITMHTDRPVPPPPPVVPVPPPVPD

Secondary structure (DSSP, 8-state):
----------------TT--EEEEEEPPPPTHHHH---HHHHHH-SSHHHHHHHHHHHH-SS--TT-EEEEETTEEEEEEEEPTT-TT--GGGTT-GGG-